Protein 4DJC (pdb70)

Sequence (164 aa):
NAMADQLTEEQIAEFKEAFSLFDKDGDGTITTTKKELGTVMRSLGQQNPTEAELQDMIINEVVDADGNGTIIDFPEFLLTMMMARKMKDTDSEEEEIREAFRVFDKKDGNGYISAAELRHVVMTNLGEEKLTDEEVDEMIREEADIDGDGQQVNYEEFVQQMMTTAKNAQKKYYNAMKKL

Solvent-accessible surface area: 9992 Å² total; per-residue (Å²): 109,83,39,14,84,155,20,50,87,82,66,51,64,59,22,120,61,30,12,57,124,55,9,130,103,63,90,34,42,1,42,40,170,22,11,1,51,20,31,135,87,120,63,99,130,32,79,123,68,92,16,85,82,73,3,95,138,31,13,98,91,60,99,36,33,10,44,37,80,13,5,16,59,44,38,11,53,113,54,57,88,80,90,60,96,70,65,27,102,90,3,16,185,65,0,4,125,103,60,88,28,80,0,35,36,77,20,0,60,76,8,0,78,105,36,42,31,190,30,79,97,94,53,3,50,64,1,7,142,106,3,22,114,90,61,70,48,49,0,41,69,105,8,0,40,108,30,21,72,96,142,120,3,54,131,46,0,108,65,0,9,108,105,92

Structure (mmCIF, N/CA/C/O backbone):
data_4DJC
#
_entry.id   4DJC
#
_cell.length_a   28.380
_cell.length_b   72.720
_cell.length_c   97.010
_cell.angle_alpha   90.00
_cell.angle_beta   90.00
_cell.angle_gamma   90.00
#
_symmetry.space_group_name_H-M   'P 21 21 21'
#
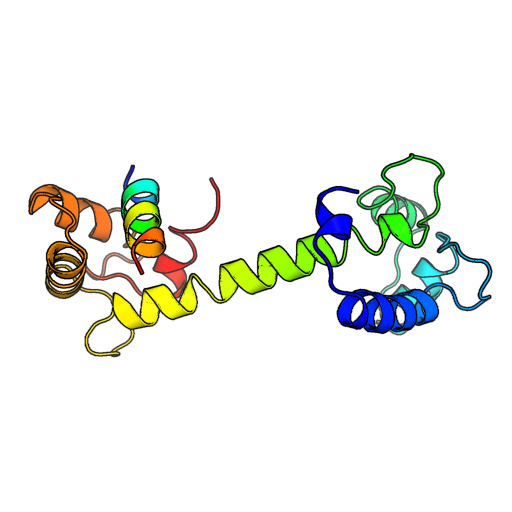loop_
_entity.id
_entity.type
_entity.pdbx_description
1 polymer Calmodulin
2 polymer 'Sodium channel protein type 5 subunit alpha'
3 non-polymer 'CALCIUM ION'
4 non-polymer 'ISOPROPYL ALCOHOL'
5 water water
#
loop_
_atom_site.group_PDB
_atom_site.id
_atom_site.type_symbol
_atom_site.label_atom_id
_atom_site.label_alt_id
_atom_site.label_comp_id
_atom_site.label_asym_id
_atom_site.label_entity_id
_atom_site.label_seq_id
_atom_site.pdbx_PDB_ins_code
_atom_site.Cartn_x
_atom_site.Cartn_y
_atom_site.Cartn_z
_atom_site.occupancy
_atom_site.B_iso_or_equiv
_atom_s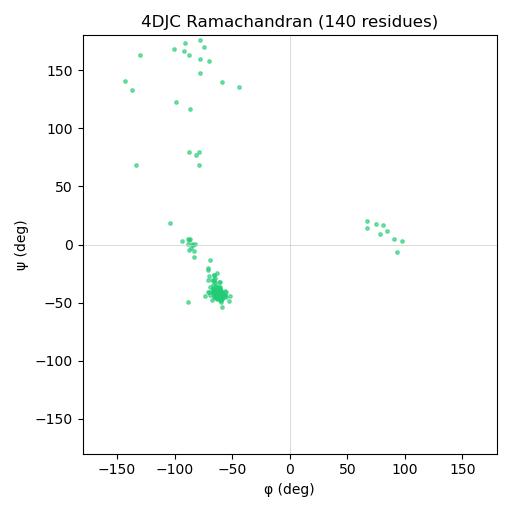ite.auth_seq_id
_atom_site.auth_comp_id
_atom_site.auth_asym_id
_atom_site.auth_atom_id
_atom_site.pdbx_PDB_model_num
ATOM 1 N N . ASN A 1 2 ? 5.115 -2.068 -0.901 1.00 45.08 -1 ASN A N 1
ATOM 2 C CA . ASN A 1 2 ? 5.960 -0.844 -0.860 1.00 43.89 -1 ASN A CA 1
ATOM 3 C C . ASN A 1 2 ? 5.219 0.378 -0.268 1.00 41.93 -1 ASN A C 1
ATOM 4 O O . ASN A 1 2 ? 5.826 1.433 -0.136 1.00 41.76 -1 ASN A O 1
ATOM 6 N N . ALA A 1 3 ? 3.939 0.219 0.108 1.00 39.05 0 ALA A N 1
ATOM 7 C CA . ALA A 1 3 ? 3.167 1.323 0.706 1.00 37.36 0 ALA A CA 1
ATOM 8 C C . ALA A 1 3 ? 3.829 1.882 1.974 1.00 36.70 0 ALA A C 1
ATOM 9 O O . ALA A 1 3 ? 3.940 3.104 2.150 1.00 36.42 0 ALA A O 1
ATOM 11 N N . MET A 1 4 ? 4.293 0.996 2.853 1.00 35.58 1 MET A N 1
ATOM 12 C CA . MET A 1 4 ? 5.070 1.397 4.051 1.00 35.64 1 MET A CA 1
ATOM 13 C C . MET A 1 4 ? 6.358 2.176 3.678 1.00 34.84 1 MET A C 1
ATOM 14 O O . MET A 1 4 ? 6.595 3.307 4.146 1.00 34.96 1 MET A O 1
ATOM 16 N N . ALA A 1 5 ? 7.179 1.577 2.815 1.00 34.19 2 ALA A N 1
ATOM 17 C CA . ALA A 1 5 ? 8.433 2.202 2.393 1.00 33.74 2 ALA A CA 1
ATOM 18 C C . ALA A 1 5 ? 8.189 3.494 1.600 1.00 34.22 2 ALA A C 1
ATOM 19 O O . ALA A 1 5 ? 9.022 4.410 1.611 1.00 34.43 2 ALA A O 1
ATOM 21 N N . ASP A 1 6 ? 7.053 3.578 0.910 1.00 34.61 3 ASP A N 1
ATOM 22 C CA . ASP A 1 6 ? 6.726 4.787 0.139 1.00 35.58 3 ASP A CA 1
ATOM 23 C C . ASP A 1 6 ? 6.416 5.971 1.070 1.00 36.21 3 ASP A C 1
ATOM 24 O O . ASP A 1 6 ? 6.383 7.112 0.600 1.00 37.53 3 ASP A O 1
ATOM 26 N N . GLN A 1 7 ? 6.219 5.715 2.369 1.00 36.22 4 GLN A N 1
ATOM 27 C CA . GLN A 1 7 ? 6.022 6.806 3.361 1.00 37.01 4 GLN A CA 1
ATOM 28 C C . GLN A 1 7 ? 7.333 7.448 3.887 1.00 35.89 4 GLN A C 1
ATOM 29 O O . GLN A 1 7 ? 7.305 8.518 4.500 1.00 36.17 4 GLN A O 1
ATOM 35 N N . LEU A 1 8 ? 8.480 6.844 3.590 1.00 34.30 5 LEU A N 1
ATOM 36 C CA . LEU A 1 8 ? 9.772 7.340 4.084 1.00 33.32 5 LEU A CA 1
ATOM 37 C C . LEU A 1 8 ? 10.280 8.549 3.294 1.00 33.80 5 LEU A C 1
ATOM 38 O O . LEU A 1 8 ? 10.049 8.636 2.082 1.00 34.55 5 LEU A O 1
ATOM 43 N N . THR A 1 9 ? 11.002 9.449 3.983 1.00 33.51 6 THR A N 1
ATOM 44 C CA . THR A 1 9 ? 11.651 10.612 3.346 1.00 33.30 6 THR A CA 1
ATOM 45 C C . THR A 1 9 ? 12.934 10.212 2.619 1.00 33.56 6 THR A C 1
ATOM 46 O O . THR A 1 9 ? 13.514 9.152 2.926 1.00 33.07 6 THR A O 1
ATOM 48 N N . GLU A 1 10 ? 13.403 11.026 1.670 1.00 34.32 7 GLU A N 1
ATOM 49 C CA . GLU A 1 10 ? 14.715 10.765 1.037 1.00 34.69 7 GLU A CA 1
ATOM 50 C C . GLU A 1 10 ? 15.828 10.663 2.102 1.00 34.83 7 GLU A C 1
ATOM 51 O O . GLU A 1 10 ? 16.702 9.777 2.022 1.00 34.00 7 GLU A O 1
ATOM 53 N N . GLU A 1 11 ? 15.787 11.531 3.121 1.00 34.43 8 GLU A N 1
ATOM 54 C CA . GLU A 1 11 ? 16.771 11.468 4.228 1.00 34.57 8 GLU A CA 1
ATOM 55 C C . GLU A 1 11 ? 16.754 10.134 5.010 1.00 33.47 8 GLU A C 1
ATOM 56 O O . GLU A 1 11 ? 17.797 9.635 5.399 1.00 31.39 8 GLU A O 1
ATOM 58 N N . GLN A 1 12 ? 15.564 9.595 5.259 1.00 32.62 9 GLN A N 1
ATOM 59 C CA . GLN A 1 12 ? 15.418 8.364 6.009 1.00 31.18 9 GLN A CA 1
ATOM 60 C C . GLN A 1 12 ? 15.936 7.248 5.126 1.00 29.35 9 GLN A C 1
ATOM 61 O O . GLN A 1 12 ? 16.621 6.350 5.629 1.00 28.22 9 GLN A O 1
ATOM 67 N N . ILE A 1 13 ? 15.609 7.310 3.838 1.00 27.95 10 ILE A N 1
ATOM 68 C CA . ILE A 1 13 ? 16.073 6.287 2.882 1.00 26.04 10 ILE A CA 1
ATOM 69 C C . ILE A 1 13 ? 17.623 6.231 2.856 1.00 25.60 10 ILE A C 1
ATOM 70 O O . ILE A 1 13 ? 18.237 5.144 2.854 1.00 25.03 10 ILE A O 1
ATOM 75 N N . ALA A 1 14 ? 18.261 7.408 2.850 1.00 25.91 11 ALA A N 1
ATOM 76 C CA . ALA A 1 14 ? 19.745 7.472 2.873 1.00 25.87 11 ALA A CA 1
ATOM 77 C C . ALA A 1 14 ? 20.339 6.860 4.177 1.00 26.65 11 ALA A C 1
ATOM 78 O O . ALA A 1 14 ? 21.310 6.077 4.113 1.00 27.13 11 ALA A O 1
ATOM 80 N N . GLU A 1 15 ? 19.719 7.130 5.336 1.00 26.04 12 GLU A N 1
ATOM 81 C CA . GLU A 1 15 ? 20.161 6.550 6.616 1.00 26.58 12 GLU A CA 1
ATOM 82 C C . GLU A 1 15 ? 20.062 5.025 6.493 1.00 25.78 12 GLU A C 1
ATOM 83 O O . GLU A 1 15 ? 20.961 4.281 6.915 1.00 27.12 12 GLU A O 1
ATOM 85 N N . PHE A 1 16 ? 18.916 4.592 5.983 1.00 23.68 13 PHE A N 1
ATOM 86 C CA . PHE A 1 16 ? 18.662 3.151 5.882 1.00 22.77 13 PHE A CA 1
ATOM 87 C C . PHE A 1 16 ? 19.587 2.459 4.873 1.00 22.25 13 PHE A C 1
ATOM 88 O O . PHE A 1 16 ? 19.968 1.323 5.102 1.00 20.94 13 PHE A O 1
ATOM 96 N N . LYS A 1 17 ? 20.002 3.150 3.832 1.00 21.93 14 LYS A N 1
ATOM 97 C CA . LYS A 1 17 ? 20.981 2.628 2.887 1.00 22.75 14 LYS A CA 1
ATOM 98 C C . LYS A 1 17 ? 22.311 2.352 3.591 1.00 21.89 14 LYS A C 1
ATOM 99 O O . LYS A 1 17 ? 22.962 1.309 3.338 1.00 23.38 14 LYS A O 1
ATOM 105 N N . GLU A 1 18 ? 22.686 3.245 4.520 1.00 22.65 15 GLU A N 1
ATOM 106 C CA . GLU A 1 18 ? 23.892 3.004 5.320 1.00 22.57 15 GLU A CA 1
ATOM 107 C C . GLU A 1 18 ? 23.712 1.776 6.204 1.00 22.57 15 GLU A C 1
ATOM 108 O O . GLU A 1 18 ? 24.629 0.969 6.327 1.00 24.00 15 GLU A O 1
ATOM 110 N N . ALA A 1 19 ? 22.551 1.643 6.836 1.00 21.81 16 ALA A N 1
ATOM 111 C CA . ALA A 1 19 ? 22.276 0.483 7.700 1.00 21.69 16 ALA A CA 1
ATOM 112 C C . ALA A 1 19 ? 22.331 -0.813 6.867 1.00 20.54 16 ALA A C 1
ATOM 113 O O . ALA A 1 19 ? 22.885 -1.813 7.321 1.00 20.80 16 ALA A O 1
ATOM 115 N N . PHE A 1 20 ? 21.774 -0.765 5.672 1.00 18.29 17 PHE A N 1
ATOM 116 C CA . PHE A 1 20 ? 21.748 -1.931 4.784 1.00 16.81 17 PHE A CA 1
ATOM 117 C C . PHE A 1 20 ? 23.147 -2.385 4.460 1.00 18.58 17 PHE A C 1
ATOM 118 O O . PHE A 1 20 ? 23.461 -3.595 4.474 1.00 18.36 17 PHE A O 1
ATOM 126 N N . SER A 1 21 ? 24.035 -1.430 4.247 1.00 18.83 18 SER A N 1
ATOM 127 C CA . SER A 1 21 ? 25.435 -1.706 3.919 1.00 21.46 18 SER A CA 1
ATOM 128 C C . SER A 1 21 ? 26.204 -2.430 5.005 1.00 21.80 18 SER A C 1
ATOM 129 O O . SER A 1 21 ? 27.152 -3.162 4.709 1.00 22.64 18 SER A O 1
ATOM 132 N N . LEU A 1 22 ? 25.773 -2.301 6.250 1.00 21.41 19 LEU A N 1
ATOM 133 C CA . LEU A 1 22 ? 26.416 -3.026 7.321 1.00 23.95 19 LEU A CA 1
ATOM 134 C C . LEU A 1 22 ? 26.139 -4.535 7.249 1.00 22.52 19 LEU A C 1
ATOM 135 O O . LEU A 1 22 ? 26.928 -5.370 7.731 1.00 24.00 19 LEU A O 1
ATOM 140 N N . PHE A 1 23 ? 25.008 -4.882 6.652 1.00 19.38 20 PHE A N 1
ATOM 141 C CA . PHE A 1 23 ? 24.669 -6.283 6.412 1.00 19.15 20 PHE A CA 1
ATOM 142 C C . PHE A 1 23 ? 25.218 -6.762 5.081 1.00 18.21 20 PHE A C 1
ATOM 143 O O . PHE A 1 23 ? 25.834 -7.826 4.993 1.00 19.96 20 PHE A O 1
ATOM 151 N N . ASP A 1 24 ? 24.971 -5.984 4.030 1.00 16.62 21 ASP A N 1
ATOM 152 C CA . ASP A 1 24 ? 25.414 -6.261 2.677 1.00 17.64 21 ASP A CA 1
ATOM 153 C C . ASP A 1 24 ? 26.866 -5.902 2.484 1.00 17.43 21 ASP A C 1
ATOM 154 O O . ASP A 1 24 ? 27.160 -4.909 1.800 1.00 19.35 21 ASP A O 1
ATOM 159 N N . 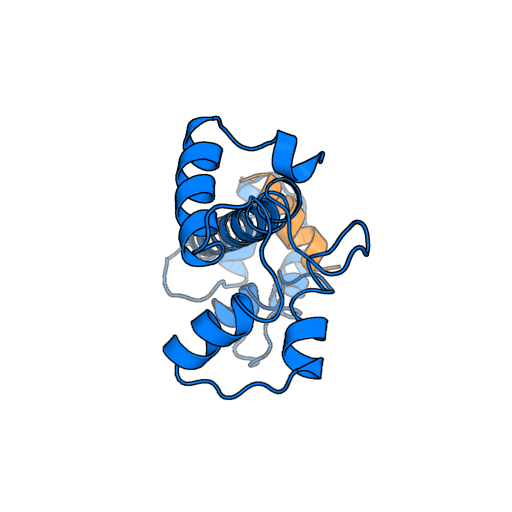LYS A 1 25 ? 27.771 -6.641 3.126 1.00 21.31 22 LYS A N 1
ATOM 160 C CA . LYS A 1 25 ? 29.152 -6.221 3.141 1.00 22.94 22 LYS A CA 1
ATOM 161 C C . LYS A 1 25 ? 29.847 -6.356 1.801 1.00 23.36 22 LYS A C 1
ATOM 162 O O . LYS A 1 25 ? 30.815 -5.612 1.575 1.00 26.35 22 LYS A O 1
ATOM 168 N N . ASP A 1 26 ? 29.355 -7.212 0.888 1.00 22.58 23 ASP A N 1
ATOM 169 C CA . ASP A 1 26 ? 29.938 -7.263 -0.448 1.00 21.75 23 ASP A CA 1
ATOM 170 C C . ASP A 1 26 ? 29.348 -6.238 -1.418 1.00 21.45 23 ASP A C 1
ATOM 171 O O . ASP A 1 26 ? 29.770 -6.159 -2.560 1.00 22.39 23 ASP A O 1
ATOM 176 N N . GLY A 1 27 ? 28.356 -5.483 -0.964 1.00 19.55 24 GLY A N 1
ATOM 177 C CA . GLY A 1 27 ? 27.789 -4.383 -1.762 1.00 19.80 24 GLY A CA 1
ATOM 178 C C . GLY A 1 27 ? 27.032 -4.788 -3.010 1.00 20.45 24 GLY A C 1
ATOM 179 O O . GLY A 1 27 ? 26.887 -3.959 -3.937 1.00 23.38 24 GLY A O 1
ATOM 180 N N . ASP A 1 28 ? 26.586 -6.060 -3.054 1.00 17.78 25 ASP A N 1
ATOM 181 C CA . ASP A 1 28 ? 25.914 -6.576 -4.232 1.00 17.87 25 ASP A CA 1
ATOM 182 C C . ASP A 1 28 ? 24.413 -6.351 -4.262 1.00 17.05 25 ASP A C 1
ATOM 183 O O . ASP A 1 28 ? 23.754 -6.837 -5.163 1.00 17.35 25 ASP A O 1
ATOM 188 N N . GLY A 1 29 ? 23.880 -5.648 -3.275 1.00 15.47 26 GLY A N 1
ATOM 189 C CA . GLY A 1 29 ? 22.483 -5.328 -3.266 1.00 15.28 26 GLY A CA 1
ATOM 190 C C . GLY A 1 29 ? 21.537 -6.270 -2.587 1.00 16.21 26 GLY A C 1
ATOM 191 O O . GLY A 1 29 ? 20.331 -6.035 -2.596 1.00 16.12 26 GLY A O 1
ATOM 192 N N . THR A 1 30 ? 22.074 -7.308 -1.948 1.00 15.95 27 THR A N 1
ATOM 193 C CA . THR A 1 30 ? 21.258 -8.334 -1.331 1.00 17.20 27 THR A CA 1
ATOM 194 C C . THR A 1 30 ? 21.927 -8.773 -0.032 1.00 15.05 27 THR A C 1
ATOM 195 O O . THR A 1 30 ? 23.152 -8.829 0.039 1.00 17.95 27 THR A O 1
ATOM 199 N N . ILE A 1 31 ? 21.130 -9.013 0.990 1.00 13.91 28 ILE A N 1
ATOM 200 C CA . ILE A 1 31 ? 21.587 -9.624 2.207 1.00 13.62 28 ILE A CA 1
ATOM 201 C C . ILE A 1 31 ? 21.252 -11.111 2.174 1.00 12.51 28 ILE A C 1
ATOM 202 O O . ILE A 1 31 ? 20.110 -11.469 2.061 1.00 12.62 28 ILE A O 1
ATOM 207 N N . THR A 1 32 ? 22.288 -11.923 2.306 1.00 13.64 29 THR A N 1
ATOM 208 C CA . THR A 1 32 ? 22.131 -13.354 2.320 1.00 12.47 29 THR A CA 1
ATOM 209 C C . THR A 1 32 ? 22.163 -13.905 3.707 1.00 12.49 29 THR A C 1
ATOM 210 O O . THR A 1 32 ? 22.553 -13.211 4.642 1.00 13.51 29 THR A O 1
ATOM 214 N N . THR A 1 33 ? 21.792 -15.180 3.848 1.00 13.47 30 THR A N 1
ATOM 215 C CA A THR A 1 33 ? 21.904 -15.813 5.108 0.50 13.05 30 THR A CA 1
ATOM 216 C CA B THR A 1 33 ? 21.898 -15.863 5.116 0.50 14.94 30 THR A CA 1
ATOM 217 C C . THR A 1 33 ? 23.342 -15.808 5.609 1.00 14.20 30 THR A C 1
ATOM 218 O O . THR A 1 33 ? 23.586 -15.638 6.812 1.00 15.15 30 THR A O 1
ATOM 225 N N . LYS A 1 34 ? 24.298 -15.986 4.715 1.00 13.12 31 LYS A N 1
ATOM 226 C CA A LYS A 1 34 ? 25.703 -15.968 5.106 0.50 14.13 31 LYS A CA 1
ATOM 227 C CA B LYS A 1 34 ? 25.693 -15.966 5.107 0.50 13.78 31 LYS A CA 1
ATOM 228 C C . LYS A 1 34 ? 26.055 -14.614 5.720 1.00 13.50 31 LYS A C 1
ATOM 229 O O . LYS A 1 34 ? 26.732 -14.527 6.779 1.00 15.60 31 LYS A O 1
ATOM 240 N N . GLU A 1 35 ? 25.659 -13.538 5.038 1.00 12.98 32 GLU A N 1
ATOM 241 C CA . GLU A 1 35 ? 25.922 -12.214 5.575 1.00 13.87 32 GLU A CA 1
ATOM 242 C C . GLU A 1 35 ? 25.259 -11.969 6.906 1.00 14.06 32 GLU A C 1
ATOM 243 O O . GLU A 1 35 ? 25.854 -11.345 7.824 1.00 15.06 32 GLU A O 1
ATOM 249 N N . LEU A 1 36 ? 24.019 -12.392 7.030 1.00 13.48 33 LEU A N 1
ATOM 250 C CA . LEU A 1 36 ? 23.337 -12.218 8.294 1.00 14.33 33 LEU A CA 1
ATOM 251 C C . LEU A 1 36 ? 24.026 -12.965 9.415 1.00 14.65 33 LEU A C 1
ATOM 252 O O . LEU A 1 36 ? 24.105 -12.491 10.529 1.00 16.00 33 LEU A O 1
ATOM 257 N N . GLY A 1 37 ? 24.492 -14.182 9.124 1.00 14.39 34 GLY A N 1
ATOM 258 C CA . GLY A 1 37 ? 25.196 -14.979 10.118 1.00 14.23 34 GLY A CA 1
ATOM 259 C C . GLY A 1 37 ? 26.455 -14.254 10.628 1.00 14.72 34 GLY A C 1
ATOM 260 O O . GLY A 1 37 ? 26.738 -14.266 11.805 1.00 15.86 34 GLY A O 1
ATOM 261 N N . THR A 1 38 ? 27.174 -13.639 9.706 1.00 16.33 35 THR A N 1
ATOM 262 C CA . THR A 1 38 ? 28.400 -12.904 10.067 1.00 17.42 35 THR A CA 1
ATOM 263 C C . THR A 1 38 ? 28.019 -11.789 11.067 1.00 17.61 35 THR A C 1
ATOM 264 O O . THR A 1 38 ? 28.699 -11.573 12.086 1.00 19.43 35 THR A O 1
ATOM 268 N N . VAL A 1 39 ? 26.966 -11.028 10.765 1.00 16.70 36 VAL A N 1
ATOM 269 C CA . VAL A 1 39 ? 26.505 -9.990 11.677 1.00 17.78 36 VAL A CA 1
ATOM 270 C C . VAL A 1 39 ? 26.086 -10.593 13.009 1.00 17.38 36 VAL A C 1
ATOM 271 O O . VAL A 1 39 ? 26.446 -10.069 14.072 1.00 18.92 36 VAL A O 1
ATOM 275 N N . MET A 1 40 ? 25.286 -11.671 12.995 1.00 17.60 37 MET A N 1
ATOM 276 C CA . MET A 1 40 ? 24.797 -12.214 14.254 1.00 18.43 37 MET A CA 1
ATOM 277 C C . MET A 1 40 ? 25.943 -12.726 15.132 1.00 19.40 37 MET A C 1
ATOM 278 O O . MET A 1 40 ? 25.905 -12.524 16.351 1.00 19.86 37 MET A O 1
ATOM 283 N N . ARG A 1 41 ? 26.976 -13.322 14.525 1.00 18.85 38 ARG A N 1
ATOM 284 C CA . ARG A 1 41 ? 28.126 -13.743 15.299 1.00 20.16 38 ARG A CA 1
ATOM 285 C C . ARG A 1 41 ? 28.897 -12.571 15.899 1.00 22.09 38 ARG A C 1
ATOM 286 O O . ARG A 1 41 ? 29.423 -12.688 16.996 1.00 23.97 38 ARG A O 1
ATOM 294 N N . SER A 1 42 ? 28.867 -11.446 15.206 1.00 21.83 39 SER A N 1
ATOM 295 C CA . SER A 1 42 ? 29.518 -10.231 15.776 1.00 24.34 39 SER A CA 1
ATOM 296 C C . SER A 1 42 ? 28.717 -9.692 16.948 1.00 25.85 39 SER A C 1
ATOM 297 O O . SER A 1 42 ? 29.269 -8.889 17.744 1.00 27.39 39 SER A O 1
ATOM 300 N N . LEU A 1 43 ? 27.448 -10.039 17.061 1.00 26.08 40 LEU A N 1
ATOM 301 C CA . LEU A 1 43 ? 26.601 -9.682 18.200 1.00 27.40 40 LEU A CA 1
ATOM 302 C C . LEU A 1 43 ? 26.691 -10.686 19.360 1.00 28.31 40 LEU A C 1
ATOM 303 O O . LEU A 1 43 ? 25.936 -10.571 20.350 1.00 30.55 40 LEU A O 1
ATOM 308 N N . GLY A 1 44 ? 27.589 -11.681 19.221 1.00 27.61 41 GLY A N 1
ATOM 309 C CA . GLY A 1 44 ? 27.811 -12.732 20.229 1.00 27.27 41 GLY A CA 1
ATOM 310 C C . GLY A 1 44 ? 26.814 -13.874 20.198 1.00 26.85 41 GLY A C 1
ATOM 311 O O . GLY A 1 44 ? 26.696 -14.641 21.163 1.00 27.88 41 GLY A O 1
ATOM 312 N N . GLN A 1 45 ? 26.083 -13.992 19.094 1.00 23.98 42 GLN A N 1
ATOM 313 C CA A GLN A 1 45 ? 25.091 -15.045 18.920 0.50 23.29 42 GLN A CA 1
ATOM 314 C CA B GLN A 1 45 ? 25.121 -15.071 18.972 0.50 23.29 42 GLN A CA 1
ATOM 315 C C . GLN A 1 45 ? 25.712 -16.179 18.117 1.00 21.78 42 GLN A C 1
ATOM 316 O O . GLN A 1 45 ? 26.706 -15.964 17.403 1.00 20.32 42 GLN A O 1
ATOM 327 N N . ASN A 1 46 ? 25.103 -17.361 18.200 1.00 20.07 43 ASN A N 1
ATOM 328 C CA . ASN A 1 46 ? 25.541 -18.527 17.439 1.00 17.18 43 ASN A CA 1
ATOM 329 C C . ASN A 1 46 ? 24.320 -19.180 16.821 1.00 16.25 43 ASN A C 1
ATOM 330 O O . ASN A 1 46 ? 23.984 -20.349 17.145 1.00 17.46 43 ASN A O 1
ATOM 335 N N . PRO A 1 47 ? 23.711 -18.486 15.856 1.00 15.16 44 PRO A N 1
ATOM 336 C CA . PRO A 1 47 ? 22.534 -19.068 15.236 1.00 15.80 44 PRO A CA 1
ATOM 337 C C . PRO A 1 47 ? 22.869 -20.263 14.360 1.00 14.76 44 PRO A C 1
ATOM 338 O O . PRO A 1 47 ? 24.000 -20.424 13.863 1.00 17.62 44 PRO A O 1
ATOM 342 N N . THR A 1 48 ? 21.867 -21.077 14.147 1.00 13.66 45 THR A N 1
ATOM 343 C CA . THR A 1 48 ? 21.942 -22.111 13.116 1.00 12.97 45 THR A CA 1
ATOM 344 C C . THR A 1 48 ? 21.493 -21.579 11.759 1.00 13.19 45 THR A C 1
ATOM 345 O O . THR A 1 48 ? 20.865 -20.486 11.658 1.00 13.44 45 THR A O 1
ATOM 349 N N . GLU A 1 49 ? 21.837 -22.289 10.706 1.00 13.62 46 GLU A N 1
ATOM 350 C CA . GLU A 1 49 ? 21.385 -21.948 9.370 1.00 13.56 46 GLU A CA 1
ATOM 351 C C . GLU A 1 49 ? 19.866 -21.759 9.288 1.00 13.10 46 GLU A C 1
ATOM 352 O O . GLU A 1 49 ? 19.389 -20.790 8.671 1.00 13.37 46 GLU A O 1
ATOM 358 N N . ALA A 1 50 ? 19.135 -22.663 9.906 1.00 13.03 47 ALA A N 1
ATOM 359 C CA . ALA A 1 50 ? 17.667 -22.578 9.780 1.00 12.76 47 ALA A CA 1
ATOM 360 C C . ALA A 1 50 ? 17.145 -21.398 10.565 1.00 13.34 47 ALA A C 1
ATOM 361 O O . ALA A 1 50 ? 16.123 -20.808 10.178 1.00 13.36 47 ALA A O 1
ATOM 363 N N . GLU A 1 51 ? 17.814 -21.035 11.644 1.00 13.12 48 GLU A N 1
ATOM 364 C CA . GLU A 1 51 ? 17.463 -19.804 12.368 1.00 13.45 48 GLU A CA 1
ATOM 365 C C . GLU A 1 51 ? 17.684 -18.548 11.513 1.00 13.28 48 GLU A C 1
ATOM 366 O O . GLU A 1 51 ? 16.896 -17.610 11.553 1.00 15.29 48 GLU A O 1
ATOM 372 N N . LEU A 1 52 ? 18.812 -18.528 10.798 1.00 12.30 49 LEU A N 1
ATOM 373 C CA . LEU A 1 52 ? 19.055 -17.420 9.916 1.00 12.56 49 LEU A CA 1
ATOM 374 C C . LEU A 1 52 ? 18.022 -17.351 8.829 1.00 14.43 49 LEU A C 1
ATOM 375 O O . LEU A 1 52 ? 17.602 -16.248 8.444 1.00 14.67 49 LEU A O 1
ATOM 380 N N . GLN A 1 53 ? 17.719 -18.490 8.211 1.00 13.37 50 GLN A N 1
ATOM 381 C CA . GLN A 1 53 ? 16.684 -18.542 7.199 1.00 13.36 50 GLN A CA 1
ATOM 382 C C . GLN A 1 53 ? 15.361 -18.018 7.742 1.00 13.84 50 GLN A C 1
ATOM 383 O O . GLN A 1 53 ? 14.639 -17.343 7.032 1.00 15.25 50 GLN A O 1
ATOM 389 N N . ASP A 1 54 ? 15.013 -18.409 8.958 1.00 14.16 51 ASP A N 1
ATOM 390 C CA . ASP A 1 54 ? 13.799 -17.904 9.587 1.00 15.05 51 ASP A CA 1
ATOM 391 C C . ASP A 1 54 ? 13.778 -16.371 9.724 1.00 14.68 51 ASP A C 1
ATOM 392 O O . ASP A 1 54 ? 12.770 -15.752 9.414 1.00 16.43 51 ASP A O 1
ATOM 397 N N . MET A 1 55 ? 14.885 -15.813 10.192 1.00 14.55 52 MET A N 1
ATOM 398 C CA . MET A 1 55 ? 15.005 -14.363 10.318 1.00 14.20 52 MET A CA 1
ATOM 399 C C . MET A 1 55 ? 14.855 -13.707 8.947 1.00 14.62 52 MET A C 1
ATOM 400 O O . MET A 1 55 ? 14.185 -12.710 8.805 1.00 16.56 52 MET A O 1
ATOM 405 N N . ILE A 1 56 ? 15.482 -14.250 7.914 1.00 13.46 53 ILE A N 1
ATOM 406 C CA A ILE A 1 56 ? 15.347 -13.734 6.543 0.50 14.53 53 ILE A CA 1
ATOM 407 C CA B ILE A 1 56 ? 15.280 -13.672 6.591 0.50 14.57 53 ILE A CA 1
ATOM 408 C C . ILE A 1 56 ? 13.862 -13.820 6.124 1.00 14.66 53 ILE A C 1
ATOM 409 O O . ILE A 1 56 ? 13.284 -12.872 5.573 1.00 15.34 53 ILE A O 1
ATOM 418 N N . ASN A 1 57 ? 13.250 -14.961 6.423 1.00 15.72 54 ASN A N 1
ATOM 419 C CA . ASN A 1 57 ? 11.912 -15.237 5.960 1.00 16.84 54 ASN A CA 1
ATOM 420 C C . ASN A 1 57 ? 10.925 -14.207 6.477 1.00 17.56 54 ASN A C 1
ATOM 421 O O . ASN A 1 57 ? 9.968 -13.885 5.753 1.00 18.78 54 ASN A O 1
ATOM 426 N N . GLU A 1 58 ? 11.156 -13.679 7.666 1.00 18.98 55 GLU A N 1
ATOM 427 C CA . GLU A 1 58 ? 10.227 -12.722 8.283 1.00 21.52 55 GLU A CA 1
ATOM 428 C C . GLU A 1 58 ? 10.145 -11.416 7.501 1.00 21.02 55 GLU A C 1
ATOM 429 O O . GLU A 1 58 ? 9.121 -10.716 7.597 1.00 25.02 55 GLU A O 1
ATOM 435 N N . VAL A 1 59 ? 11.210 -11.075 6.777 1.00 18.09 56 VAL A N 1
ATOM 436 C CA A VAL A 1 59 ? 11.425 -9.823 6.011 0.50 18.00 56 VAL A CA 1
ATOM 437 C CA B VAL A 1 59 ? 11.145 -9.860 5.980 0.50 17.85 56 VAL A CA 1
ATOM 438 C C . VAL A 1 59 ? 11.298 -10.077 4.484 1.00 16.40 56 VAL A C 1
ATOM 439 O O . VAL A 1 59 ? 11.243 -9.120 3.686 1.00 16.55 56 VAL A O 1
ATOM 446 N N . ASP A 1 60 ? 11.359 -11.354 4.062 1.00 16.94 57 ASP A N 1
ATOM 447 C CA . ASP A 1 60 ? 11.559 -11.731 2.646 1.00 16.16 57 ASP A CA 1
ATOM 448 C C . ASP A 1 60 ? 10.213 -11.804 1.942 1.00 14.79 57 ASP A C 1
ATOM 449 O O . ASP A 1 60 ? 9.665 -12.912 1.631 1.00 17.38 57 ASP A O 1
ATOM 454 N N . ALA A 1 61 ? 9.747 -10.577 1.593 1.00 14.40 58 ALA A N 1
ATOM 455 C CA . ALA A 1 61 ? 8.380 -10.459 1.027 1.00 15.21 58 ALA A CA 1
ATOM 456 C C . ALA A 1 61 ? 8.199 -11.213 -0.288 1.00 15.16 58 ALA A C 1
ATOM 457 O O . ALA A 1 61 ? 7.082 -11.670 -0.536 1.00 19.53 58 ALA A O 1
ATOM 459 N N . ASP A 1 62 ? 9.236 -11.316 -1.121 1.00 13.73 59 ASP A N 1
ATOM 460 C CA . ASP A 1 62 ? 9.139 -12.065 -2.364 1.00 13.23 59 ASP A CA 1
ATOM 461 C C . ASP A 1 62 ? 9.568 -13.503 -2.319 1.00 13.43 59 ASP A C 1
ATOM 462 O O . ASP A 1 62 ? 9.458 -14.176 -3.321 1.00 15.52 59 ASP A O 1
ATOM 467 N N . GLY A 1 63 ? 9.943 -14.004 -1.162 1.00 13.65 60 GLY A N 1
ATOM 468 C CA . GLY A 1 63 ? 10.287 -15.376 -1.029 1.00 14.21 60 GLY A CA 1
ATOM 469 C C . GLY A 1 63 ? 11.517 -15.867 -1.731 1.00 14.47 60 GLY A C 1
ATOM 470 O O . GLY A 1 63 ? 11.652 -17.080 -1.954 1.00 16.30 60 GLY A O 1
ATOM 471 N N . ASN A 1 64 ? 12.379 -14.956 -2.203 1.00 13.19 61 ASN A N 1
ATOM 472 C CA . ASN A 1 64 ? 13.560 -15.413 -2.924 1.00 12.92 61 ASN A CA 1
ATOM 473 C C . ASN A 1 64 ? 14.751 -15.779 -2.094 1.00 14.05 61 ASN A C 1
ATOM 474 O O . ASN A 1 64 ? 15.785 -16.186 -2.650 1.00 17.15 61 ASN A O 1
ATOM 479 N N . GLY A 1 65 ? 14.638 -15.673 -0.779 1.00 14.38 62 GLY A N 1
ATOM 480 C CA . GLY A 1 65 ? 15.658 -16.173 0.108 1.00 14.20 62 GLY A CA 1
ATOM 481 C C . GLY A 1 65 ? 16.723 -15.167 0.524 1.00 14.25 62 GLY A C 1
ATOM 482 O O . GLY A 1 65 ? 17.623 -15.515 1.303 1.00 15.64 62 GLY A O 1
ATOM 483 N N . THR A 1 66 ? 16.693 -13.965 -0.064 1.00 14.01 63 THR A N 1
ATOM 484 C CA . THR A 1 66 ? 17.608 -12.882 0.322 1.00 13.42 63 THR A CA 1
ATOM 485 C C . THR A 1 66 ? 16.786 -11.635 0.559 1.00 11.98 63 THR A C 1
ATOM 486 O O . THR A 1 66 ? 15.642 -11.542 0.139 1.00 13.04 63 THR A O 1
ATOM 490 N N . ILE A 1 67 ? 17.392 -10.678 1.234 1.00 11.11 64 ILE A N 1
ATOM 491 C CA A ILE A 1 67 ? 16.762 -9.369 1.539 0.70 12.89 64 ILE A CA 1
ATOM 492 C CA B ILE A 1 67 ? 16.725 -9.394 1.478 0.30 11.90 64 ILE A CA 1
ATOM 493 C C . ILE A 1 67 ? 17.341 -8.307 0.615 1.00 12.37 64 ILE A C 1
ATOM 494 O O . ILE A 1 67 ? 18.532 -8.052 0.655 1.00 13.39 64 ILE A O 1
ATOM 503 N N . ASP A 1 68 ? 16.502 -7.722 -0.235 1.00 11.51 65 ASP A N 1
ATOM 504 C CA . ASP A 1 68 ? 16.907 -6.584 -1.063 1.00 12.09 65 ASP A CA 1
ATOM 505 C C . ASP A 1 68 ? 16.611 -5.286 -0.330 1.00 12.68 65 ASP A C 1
ATOM 506 O O . ASP A 1 68 ? 16.042 -5.264 0.740 1.00 12.85 65 ASP A O 1
ATOM 511 N N . PHE A 1 69 ? 17.073 -4.198 -0.933 1.00 12.99 66 PHE A N 1
ATOM 512 C CA . PHE A 1 69 ? 16.886 -2.915 -0.279 1.00 12.58 66 PHE A CA 1
ATOM 513 C C . PHE A 1 69 ? 15.408 -2.550 -0.083 1.00 13.81 66 PHE A C 1
ATOM 514 O O . PHE A 1 69 ? 15.053 -2.095 1.011 1.00 14.21 66 PHE A O 1
ATOM 522 N N . PRO A 1 70 ? 14.537 -2.762 -1.096 1.00 13.72 67 PRO A N 1
ATOM 523 C CA . PRO A 1 70 ? 13.125 -2.468 -0.830 1.00 14.69 67 PRO A CA 1
ATOM 524 C C . PRO A 1 70 ? 12.552 -3.226 0.365 1.00 14.85 67 PRO A C 1
ATOM 525 O O . PRO A 1 70 ? 11.816 -2.649 1.176 1.00 14.28 67 PRO A O 1
ATOM 529 N N . GLU A 1 71 ? 12.915 -4.496 0.511 1.00 13.95 68 GLU A N 1
ATOM 530 C CA . GLU A 1 71 ? 12.440 -5.290 1.647 1.00 13.06 68 GLU A CA 1
ATOM 531 C C . GLU A 1 71 ? 12.993 -4.766 2.976 1.00 12.97 68 GLU A C 1
ATOM 532 O O . GLU A 1 71 ? 12.286 -4.699 3.985 1.00 13.75 68 GLU A O 1
ATOM 538 N N . PHE A 1 72 ? 14.262 -4.378 2.955 1.00 12.93 69 PHE A N 1
ATOM 539 C CA . PHE A 1 72 ? 14.888 -3.731 4.111 1.00 14.30 69 PHE A CA 1
ATOM 540 C C . PHE A 1 72 ? 14.189 -2.448 4.507 1.00 14.54 69 PHE A C 1
ATOM 541 O O . PHE A 1 72 ? 13.949 -2.173 5.699 1.00 15.08 69 PHE A O 1
ATOM 549 N N . LEU A 1 73 ? 13.849 -1.649 3.509 1.00 14.61 70 LEU A N 1
ATOM 550 C CA A LEU A 1 73 ? 13.127 -0.409 3.810 0.70 14.88 70 LEU A CA 1
ATOM 551 C CA B LEU A 1 73 ? 13.124 -0.401 3.738 0.30 15.57 70 LEU A CA 1
ATOM 552 C C . LEU A 1 73 ? 11.763 -0.646 4.401 1.00 15.51 70 LEU A C 1
ATOM 553 O O . LEU A 1 73 ? 11.362 0.062 5.304 1.00 16.95 70 LEU A O 1
ATOM 562 N N . THR A 1 74 ? 11.050 -1.656 3.961 1.00 15.99 71 THR A N 1
ATOM 563 C CA . THR A 1 74 ? 9.753 -2.006 4.577 1.00 16.72 71 THR A CA 1
ATOM 564 C C . THR A 1 74 ? 9.903 -2.372 6.018 1.00 16.00 71 THR A C 1
ATOM 565 O O . THR A 1 74 ? 9.183 -1.864 6.880 1.00 17.80 71 THR A O 1
ATOM 569 N N . MET A 1 75 ? 10.940 -3.111 6.339 1.00 16.93 72 MET A N 1
ATOM 570 C CA A MET A 1 75 ? 11.233 -3.568 7.685 0.50 17.33 72 MET A CA 1
ATOM 571 C CA B MET A 1 75 ? 11.217 -3.569 7.675 0.50 18.01 72 MET A CA 1
ATOM 572 C C . MET A 1 75 ? 11.533 -2.346 8.547 1.00 17.05 72 MET A C 1
ATOM 573 O O . MET A 1 75 ? 11.012 -2.224 9.650 1.00 19.04 72 MET A O 1
ATOM 582 N N . MET A 1 76 ? 12.365 -1.426 8.024 1.00 16.68 73 MET A N 1
ATOM 583 C CA . MET A 1 76 ? 12.762 -0.253 8.799 1.00 17.62 73 MET A CA 1
ATOM 584 C C . MET A 1 76 ? 11.568 0.686 8.975 1.00 16.86 73 MET A C 1
ATOM 585 O O . MET A 1 76 ? 11.419 1.292 10.052 1.00 18.96 73 MET A O 1
ATOM 590 N N . ALA A 1 77 ? 10.712 0.804 7.969 1.00 16.69 74 ALA A N 1
ATOM 591 C CA . ALA A 1 77 ? 9.480 1.615 8.076 1.00 18.04 74 ALA A CA 1
ATOM 592 C C . ALA A 1 77 ? 8.548 1.058 9.158 1.00 18.89 74 ALA A C 1
ATOM 593 O O . ALA A 1 77 ? 7.968 1.860 9.925 1.00 19.69 74 ALA A O 1
ATOM 595 N N . ARG A 1 78 ? 8.471 -0.267 9.279 1.00 20.03 75 ARG A N 1
ATOM 596 C CA . ARG A 1 78 ? 7.664 -0.928 10.321 1.00 20.76 75 ARG A CA 1
ATOM 597 C C . ARG A 1 78 ? 8.241 -0.649 11.715 1.00 21.66 75 ARG A C 1
ATOM 598 O O . ARG A 1 78 ? 7.495 -0.345 12.680 1.00 22.36 75 ARG A O 1
ATOM 600 N N . LYS A 1 79 ? 9.562 -0.660 11.833 1.00 20.31 76 LYS A N 1
ATOM 601 C CA . LYS A 1 79 ? 10.211 -0.335 13.096 1.00 22.19 76 LYS A CA 1
ATOM 602 C C . LYS A 1 79 ? 9.988 1.136 13.476 1.00 21.34 76 LYS A C 1
ATOM 603 O O . LYS A 1 79 ? 9.824 1.476 14.654 1.00 22.49 76 LYS A O 1
ATOM 609 N N . MET A 1 80 ? 10.009 2.024 12.493 1.00 20.19 77 MET A N 1
ATOM 610 C CA . MET A 1 80 ? 9.770 3.456 12.747 1.00 21.48 77 MET A CA 1
ATOM 611 C C . MET A 1 80 ? 8.351 3.640 13.226 1.00 21.64 77 MET A C 1
ATOM 612 O O . MET A 1 80 ? 8.094 4.459 14.153 1.00 22.85 77 MET A O 1
ATOM 617 N N . LYS A 1 81 ? 7.407 2.919 12.634 1.00 22.37 78 LYS A N 1
ATOM 618 C CA . LYS A 1 81 ? 5.987 3.056 13.010 1.00 23.00 78 LYS A CA 1
ATOM 619 C C . LYS A 1 81 ? 5.815 2.574 14.454 1.00 23.49 78 LYS A C 1
ATOM 620 O O . LYS A 1 81 ? 5.092 3.219 15.242 1.00 23.53 78 LYS A O 1
ATOM 622 N N . ASP A 1 82 ? 6.504 1.509 14.846 1.00 23.42 79 ASP A N 1
ATOM 623 C CA . ASP A 1 82 ? 6.441 1.006 16.214 1.00 25.15 79 ASP A CA 1
ATOM 624 C C . ASP A 1 82 ? 7.055 2.025 17.176 1.00 24.39 79 ASP A C 1
ATOM 625 O O . ASP A 1 82 ? 6.519 2.275 18.256 1.00 24.64 79 ASP A O 1
ATOM 630 N N . THR A 1 83 ? 8.164 2.643 16.809 1.00 24.08 80 THR A N 1
ATOM 631 C CA . THR A 1 83 ? 8.782 3.662 17.646 1.00 25.06 80 THR A CA 1
ATOM 632 C C . THR A 1 83 ? 7.826 4.855 17.819 1.00 23.18 80 THR A C 1
ATOM 633 O O . THR A 1 83 ? 7.671 5.417 18.943 1.00 22.44 80 THR A O 1
ATOM 637 N N . ASP A 1 84 ? 7.171 5.253 16.737 1.00 22.68 81 ASP A N 1
ATOM 638 C CA . ASP A 1 84 ? 6.187 6.343 16.800 1.00 23.34 81 ASP A CA 1
ATOM 639 C C . ASP A 1 84 ? 5.000 6.021 17.698 1.00 22.35 81 ASP A C 1
ATOM 640 O O . ASP A 1 84 ? 4.549 6.861 18.482 1.00 22.23 81 ASP A O 1
ATOM 645 N N . SER A 1 85 ? 4.529 4.791 17.661 1.00 21.44 82 SER A N 1
ATOM 646 C CA . SER A 1 85 ? 3.439 4.356 18.505 1.00 22.72 82 SER A CA 1
ATOM 647 C C . SER A 1 85 ? 3.839 4.379 19.969 1.00 21.61 82 SER A C 1
ATOM 648 O O . SER A 1 85 ? 3.044 4.814 20.806 1.00 21.04 82 SER A O 1
ATOM 651 N N . GLU A 1 86 ? 5.049 3.922 20.281 1.00 20.58 83 GLU A N 1
ATOM 652 C CA . GLU A 1 86 ? 5.552 3.944 21.640 1.00 21.20 83 GLU A CA 1
ATOM 653 C C . GLU A 1 86 ? 5.635 5.383 22.151 1.00 19.32 83 GLU A C 1
ATOM 654 O O . GLU A 1 86 ? 5.303 5.680 23.307 1.00 19.44 83 GLU A O 1
ATOM 660 N N . GLU A 1 87 ? 6.024 6.283 21.274 1.00 18.35 84 GLU A N 1
ATOM 661 C CA . GLU A 1 87 ? 6.129 7.673 21.661 1.00 19.09 84 GLU A CA 1
ATOM 662 C C . GLU A 1 87 ? 4.745 8.255 21.913 1.00 17.94 84 GLU A C 1
ATOM 663 O O . GLU A 1 87 ? 4.546 9.011 22.888 1.00 17.46 84 GLU A O 1
ATOM 669 N N . GLU A 1 88 ? 3.785 7.963 21.051 1.00 17.84 85 GLU A N 1
ATOM 670 C CA A GLU A 1 88 ? 2.424 8.442 21.259 0.50 18.74 85 GLU A CA 1
ATOM 671 C CA B GLU A 1 88 ? 2.391 8.415 21.266 0.50 18.63 85 GLU A CA 1
ATOM 672 C C . GLU A 1 88 ? 1.845 7.949 22.598 1.00 18.49 85 GLU A C 1
ATOM 673 O O . GLU A 1 88 ? 1.183 8.699 23.297 1.00 18.91 85 GLU A O 1
ATOM 684 N N . ILE A 1 89 ? 2.117 6.700 22.962 1.00 17.41 86 ILE A N 1
ATOM 685 C CA . ILE A 1 89 ? 1.626 6.126 24.216 1.00 17.88 86 ILE A CA 1
ATOM 686 C C . ILE A 1 89 ? 2.249 6.810 25.423 1.00 16.72 86 ILE A C 1
ATOM 687 O O . ILE A 1 89 ? 1.516 7.159 26.349 1.00 16.57 86 ILE A O 1
ATOM 692 N N . ARG A 1 90 ? 3.561 7.064 25.427 1.00 15.93 87 ARG A N 1
ATOM 693 C CA . ARG A 1 90 ? 4.137 7.816 26.564 1.00 16.54 87 ARG A CA 1
ATOM 694 C C . ARG A 1 90 ? 3.648 9.216 26.649 1.00 16.42 87 ARG A C 1
ATOM 695 O O . ARG A 1 90 ? 3.478 9.715 27.749 1.00 15.60 87 ARG A O 1
ATOM 703 N N . GLU A 1 91 ? 3.476 9.891 25.516 1.00 15.52 88 GLU A N 1
ATOM 704 C CA . GLU A 1 91 ? 2.985 11.269 25.556 1.00 16.36 88 GLU A CA 1
ATOM 705 C C . GLU A 1 91 ? 1.556 11.295 26.056 1.00 15.67 88 GLU A C 1
ATOM 706 O O . GLU A 1 91 ? 1.197 12.199 26.838 1.00 16.39 88 GLU A O 1
ATOM 712 N N . ALA A 1 92 ? 0.732 10.313 25.690 1.00 15.52 89 ALA A N 1
ATOM 713 C CA . ALA A 1 92 ? -0.631 10.261 26.185 1.00 15.66 89 ALA A CA 1
ATOM 714 C C . ALA A 1 92 ? -0.635 9.967 27.687 1.00 14.48 89 ALA A C 1
ATOM 715 O O . ALA A 1 92 ? -1.387 10.583 28.448 1.00 14.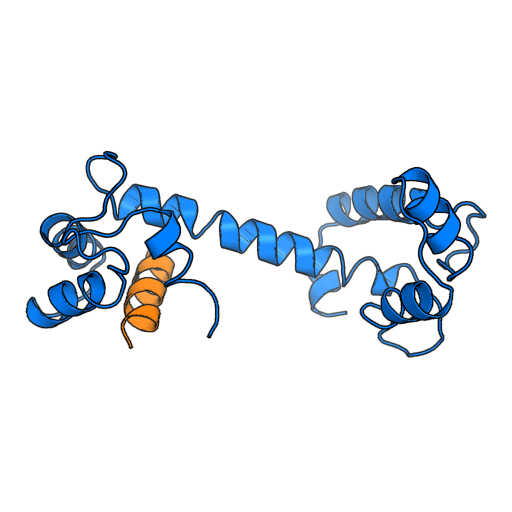36 89 ALA A O 1
ATOM 717 N N . PHE A 1 93 ? 0.231 9.066 28.146 1.00 14.52 90 PHE A N 1
ATOM 718 C CA . PHE A 1 93 ? 0.325 8.785 29.561 1.00 14.10 90 PHE A CA 1
ATOM 719 C C . PHE A 1 93 ? 0.602 10.074 30.357 1.00 13.65 90 PHE A C 1
ATOM 720 O O . PHE A 1 93 ? -0.025 10.319 31.389 1.00 13.09 90 PHE A O 1
ATOM 728 N N . ARG A 1 94 ? 1.535 10.870 29.855 1.00 13.61 91 ARG A N 1
ATOM 729 C CA . ARG A 1 94 ? 1.902 12.078 30.573 1.00 13.37 91 ARG A CA 1
ATOM 730 C C . ARG A 1 94 ? 0.695 12.989 30.719 1.00 13.89 91 ARG A C 1
ATOM 731 O O . ARG A 1 94 ? 0.628 13.713 31.713 1.00 15.31 91 ARG A O 1
ATOM 739 N N . VAL A 1 95 ? -0.177 13.056 29.711 1.00 14.10 92 VAL A N 1
ATOM 740 C CA . VAL A 1 95 ? -1.372 13.881 29.820 1.00 14.53 92 VAL A CA 1
ATOM 741 C C . VAL A 1 95 ? -2.437 13.279 30.740 1.00 13.91 92 VAL A C 1
ATOM 742 O O . VAL A 1 95 ? -3.027 13.977 31.582 1.00 14.80 92 VAL A O 1
ATOM 746 N N . PHE A 1 96 ? -2.688 11.976 30.604 1.00 12.86 93 PHE A N 1
ATOM 747 C CA . PHE A 1 96 ? -3.697 11.338 31.410 1.00 12.87 93 PHE A CA 1
ATOM 748 C C . PHE A 1 96 ? -3.330 11.363 32.886 1.00 12.65 93 PHE A C 1
ATOM 749 O O . PHE A 1 96 ? -4.202 11.543 33.753 1.00 14.56 93 PHE A O 1
ATOM 757 N N . ASP A 1 97 ? -2.035 11.179 33.168 1.00 12.86 94 ASP A N 1
ATOM 758 C CA . ASP A 1 97 ? -1.483 11.312 34.533 1.00 12.30 94 ASP A CA 1
ATOM 759 C C . ASP A 1 97 ? -1.317 12.816 34.828 1.00 12.83 94 ASP A C 1
ATOM 760 O O . ASP A 1 97 ? -0.232 13.364 34.786 1.00 13.69 94 ASP A O 1
ATOM 765 N N . LYS A 1 98 ? -2.427 13.405 35.178 1.00 13.26 95 LYS A N 1
ATOM 766 C CA A LYS A 1 98 ? -2.461 14.842 35.195 0.70 14.09 95 LYS A CA 1
ATOM 767 C CA B LYS A 1 98 ? -2.564 14.846 35.307 0.30 13.54 95 LYS A CA 1
ATOM 768 C C . LYS A 1 98 ? -1.419 15.439 36.119 1.00 14.43 95 LYS A C 1
ATOM 769 O O . LYS A 1 98 ? -0.734 16.354 35.710 1.00 16.48 95 LYS A O 1
ATOM 780 N N . ASP A 1 99 ? -1.221 14.897 37.304 1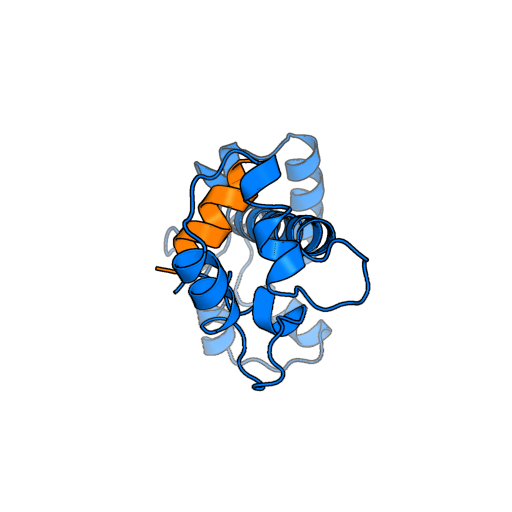.00 13.19 96 ASP A N 1
ATOM 781 C CA . ASP A 1 99 ? -0.258 15.490 38.235 1.00 12.16 96 ASP A CA 1
ATOM 782 C C . ASP A 1 99 ? 1.179 14.967 38.078 1.00 13.60 96 ASP A C 1
ATOM 783 O O . ASP A 1 99 ? 2.070 15.363 38.790 1.00 16.42 96 ASP A O 1
ATOM 788 N N . GLY A 1 100 ? 1.374 14.061 37.131 1.00 12.52 97 GLY A N 1
ATOM 789 C CA . GLY A 1 100 ? 2.706 13.609 36.839 1.00 11.79 97 GLY A CA 1
ATOM 790 C C . GLY A 1 100 ? 3.270 12.604 37.806 1.00 10.96 97 GLY A C 1
ATOM 791 O O . GLY A 1 100 ? 4.463 12.295 37.700 1.00 12.29 97 GLY A O 1
ATOM 792 N N . ASN A 1 101 ? 2.443 12.071 38.732 1.00 11.00 98 ASN A N 1
ATOM 793 C CA . ASN A 1 101 ? 2.987 11.229 39.791 1.00 11.96 98 ASN A CA 1
ATOM 794 C C . ASN A 1 101 ? 3.235 9.766 39.413 1.00 11.97 98 ASN A C 1
ATOM 795 O O . ASN A 1 101 ? 3.663 9.005 40.265 1.00 13.23 98 ASN A O 1
ATOM 800 N N . GLY A 1 102 ? 2.944 9.389 38.184 1.00 11.61 99 GLY A N 1
ATOM 801 C CA . GLY A 1 102 ? 3.182 8.091 37.684 1.00 10.65 99 GLY A CA 1
ATOM 802 C C . GLY A 1 102 ? 1.986 7.156 37.710 1.00 11.88 99 GLY A C 1
ATOM 803 O O . GLY A 1 102 ? 2.122 6.015 37.252 1.00 13.00 99 GLY A O 1
ATOM 804 N N . TYR A 1 103 ? 0.843 7.669 38.127 1.00 11.27 100 TYR A N 1
ATOM 805 C CA . TYR A 1 103 ? -0.365 6.877 38.197 1.00 10.90 100 TYR A CA 1
ATOM 806 C C . TYR A 1 103 ? -1.515 7.706 37.661 1.00 12.59 100 TYR A C 1
ATOM 807 O O . TYR A 1 103 ? -1.734 8.821 38.171 1.00 14.44 100 TYR A O 1
ATOM 816 N N . ILE A 1 104 ? -2.320 7.125 36.800 1.00 11.80 101 ILE A N 1
ATOM 817 C CA . ILE A 1 104 ? -3.574 7.744 36.377 1.00 11.00 101 ILE A CA 1
ATOM 818 C C . ILE A 1 104 ? -4.662 7.373 37.371 1.00 10.41 101 ILE A C 1
ATOM 819 O O . ILE A 1 104 ? -4.938 6.187 37.495 1.00 11.71 101 ILE A O 1
ATOM 824 N N . SER A 1 105 ? -5.243 8.343 38.075 1.00 11.97 102 SER A N 1
ATOM 825 C CA . SER A 1 105 ? -6.350 8.072 38.923 1.00 12.99 102 SER A CA 1
ATOM 826 C C . SER A 1 105 ? -7.669 8.258 38.164 1.00 12.93 102 SER A C 1
ATOM 827 O O . SER A 1 105 ? -7.739 8.840 37.079 1.00 13.32 102 SER A O 1
ATOM 830 N N . ALA A 1 106 ? -8.740 7.774 38.756 1.00 13.48 103 ALA A N 1
ATOM 831 C CA . ALA A 1 106 ? -10.063 7.954 38.176 1.00 15.11 103 ALA A CA 1
ATOM 832 C C . ALA A 1 106 ? -10.416 9.408 37.976 1.00 14.75 103 ALA A C 1
ATOM 833 O O . ALA A 1 106 ? -10.929 9.802 36.932 1.00 15.71 103 ALA A O 1
ATOM 835 N N . ALA A 1 107 ? -10.151 10.237 38.997 1.00 13.62 104 ALA A N 1
ATOM 836 C CA . ALA A 1 107 ? -10.398 11.674 38.884 1.00 13.83 104 ALA A CA 1
ATOM 837 C C . ALA A 1 107 ? -9.622 12.275 37.753 1.00 13.04 104 ALA A C 1
ATOM 838 O O . ALA A 1 107 ? -10.124 13.166 37.047 1.00 14.87 104 ALA A O 1
ATOM 840 N N . GLU A 1 108 ? -8.349 11.882 37.588 1.00 13.46 105 GLU A N 1
ATOM 841 C CA . GLU A 1 108 ? 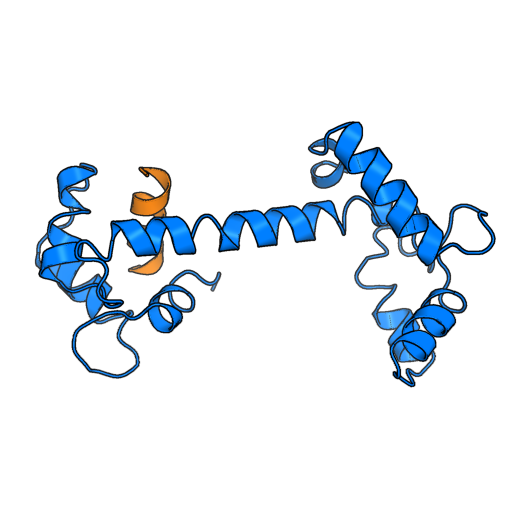-7.550 12.434 36.494 1.00 13.78 105 GLU A CA 1
ATOM 842 C C . GLU A 1 108 ? -8.126 12.038 35.178 1.00 14.53 105 GLU A C 1
ATOM 843 O O . GLU A 1 108 ? -8.220 12.905 34.257 1.00 15.59 105 GLU A O 1
ATOM 849 N N . LEU A 1 109 ? -8.485 10.746 35.033 1.00 14.26 106 LEU A N 1
ATOM 850 C CA . LEU A 1 109 ? -9.055 10.275 33.777 1.00 14.26 106 LEU A CA 1
ATOM 851 C C . LEU A 1 109 ? -10.362 11.029 33.457 1.00 14.53 106 LEU A C 1
ATOM 852 O O . LEU A 1 109 ? -10.587 11.418 32.315 1.00 15.47 106 LEU A O 1
ATOM 857 N N . ARG A 1 110 ? -11.184 11.271 34.472 1.00 14.37 107 ARG A N 1
ATOM 858 C CA . ARG A 1 110 ? -12.401 12.036 34.267 1.00 14.44 107 ARG A CA 1
ATOM 859 C C . ARG A 1 110 ? -12.113 13.435 33.725 1.00 15.06 107 ARG A C 1
ATOM 860 O O . ARG A 1 110 ? -12.781 13.914 32.799 1.00 15.78 107 ARG A O 1
ATOM 868 N N . HIS A 1 111 ? -11.141 14.091 34.368 1.00 14.82 108 HIS A N 1
ATOM 869 C CA . HIS A 1 111 ? -10.775 15.435 33.932 1.00 15.21 108 HIS A CA 1
ATOM 870 C C . HIS A 1 111 ? -10.312 15.498 32.520 1.00 15.97 108 HIS A C 1
ATOM 871 O O . HIS A 1 111 ? -10.740 16.344 31.759 1.00 17.75 108 HIS A O 1
ATOM 878 N N . VAL A 1 112 ? -9.386 14.614 32.142 1.00 15.94 109 VAL A N 1
ATOM 879 C CA A VAL A 1 112 ? -8.831 14.621 30.809 0.50 17.13 109 VAL A CA 1
ATOM 880 C CA B VAL A 1 112 ? -8.830 14.653 30.802 0.50 17.64 109 VAL A CA 1
ATOM 881 C C . VAL A 1 112 ? -9.852 14.270 29.744 1.00 17.19 109 VAL A C 1
ATOM 882 O O . VAL A 1 112 ? -9.955 14.952 28.733 1.00 19.37 109 VAL A O 1
ATOM 889 N N . MET A 1 113 ? -10.622 13.204 29.983 1.00 17.49 110 MET A N 1
ATOM 890 C CA . MET A 1 113 ? -11.679 12.806 29.080 1.00 17.79 110 MET A CA 1
ATOM 891 C C . MET A 1 113 ? -12.633 13.964 28.775 1.00 18.14 110 MET A C 1
ATOM 892 O O . MET A 1 113 ? -12.923 14.280 27.628 1.00 19.33 110 MET A O 1
ATOM 897 N N . THR A 1 114 ? -13.070 14.617 29.821 1.00 16.86 111 THR A N 1
ATOM 898 C CA . THR A 1 114 ? -14.003 15.720 29.662 1.00 17.14 111 THR A CA 1
ATOM 899 C C . THR A 1 114 ? -13.340 16.880 28.923 1.00 18.73 111 THR A C 1
ATOM 900 O O . THR A 1 114 ? -13.955 17.494 28.049 1.00 20.16 111 THR A O 1
ATOM 904 N N . ASN A 1 115 ? -12.099 17.199 29.241 1.00 19.52 112 ASN A N 1
ATOM 905 C CA . ASN A 1 115 ? -11.428 18.320 28.553 1.00 21.23 112 ASN A CA 1
ATOM 906 C C . ASN A 1 115 ? -11.205 18.024 27.084 1.00 22.30 112 ASN A C 1
ATOM 907 O O . ASN A 1 115 ? -11.134 18.934 26.266 1.00 23.31 112 ASN A O 1
ATOM 912 N N . LEU A 1 116 ? -11.114 16.765 26.715 1.00 21.32 113 LEU A N 1
ATOM 913 C CA . LEU A 1 116 ? -11.003 16.357 25.323 1.00 23.14 113 LEU A CA 1
ATOM 914 C C . LEU A 1 116 ? -12.326 16.247 24.587 1.00 23.75 113 LEU A C 1
ATOM 915 O O . LEU A 1 116 ? -12.359 15.860 23.401 1.00 26.50 113 LEU A O 1
ATOM 920 N N . GLY A 1 117 ? -13.413 16.527 25.287 1.00 22.60 114 GLY A N 1
ATOM 921 C CA . GLY A 1 117 ? -14.709 16.536 24.700 1.00 23.89 114 GLY A CA 1
ATOM 922 C C . GLY A 1 117 ? -15.346 15.183 24.650 1.00 23.20 114 GLY A C 1
ATOM 923 O O . GLY A 1 117 ? -16.391 15.023 24.007 1.00 26.36 114 GLY A O 1
ATOM 924 N N . GLU A 1 118 ? -14.765 14.203 25.357 1.00 23.48 115 GLU A N 1
ATOM 925 C CA A GLU A 1 118 ? -15.384 12.895 25.440 0.70 23.47 115 GLU A CA 1
ATOM 926 C CA B GLU A 1 118 ? -15.381 12.888 25.455 0.30 23.32 115 GLU A CA 1
ATOM 927 C C . GLU A 1 118 ? -16.583 12.947 26.402 1.00 23.57 115 GLU A C 1
ATOM 928 O O . GLU A 1 118 ? -16.589 13.671 27.441 1.00 25.84 115 GLU A O 1
ATOM 939 N N . LYS A 1 119 ? -17.623 12.269 26.038 1.00 20.30 116 LYS A N 1
ATOM 940 C CA . LYS A 1 119 ? -18.857 12.314 26.810 1.00 20.51 116 LYS A CA 1
ATOM 941 C C . LYS A 1 119 ? -19.056 11.040 27.637 1.00 17.43 116 LYS A C 1
ATOM 942 O O . LYS A 1 119 ? -20.159 10.758 28.081 1.00 17.29 116 LYS A O 1
A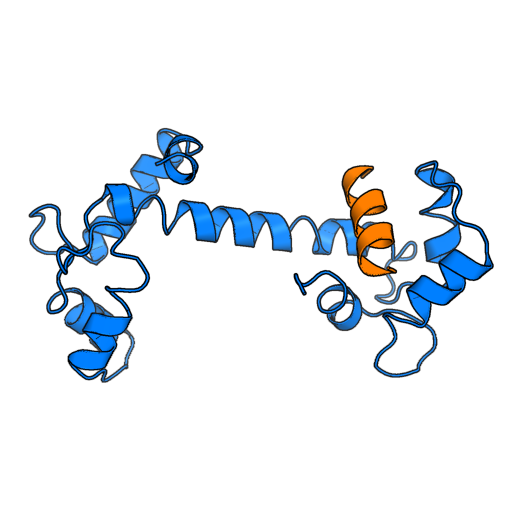TOM 948 N N . LEU A 1 120 ? -17.975 10.266 27.853 1.00 16.95 117 LEU A N 1
ATOM 949 C CA . LEU A 1 120 ? -17.987 9.095 28.722 1.00 16.40 117 LEU A CA 1
ATOM 950 C C . LEU A 1 120 ? -18.710 9.371 30.023 1.00 14.59 117 LEU A C 1
ATOM 951 O O . LEU A 1 120 ? -18.517 10.443 30.622 1.00 15.48 117 LEU A O 1
ATOM 956 N N . THR A 1 121 ? -19.568 8.447 30.460 1.00 14.89 118 THR A N 1
ATOM 957 C CA . THR A 1 121 ? -20.216 8.601 31.744 1.00 14.44 118 THR A CA 1
ATOM 958 C C . THR A 1 121 ? -19.227 8.305 32.880 1.00 13.77 118 THR A C 1
ATOM 959 O O . THR A 1 121 ? -18.119 7.791 32.652 1.00 13.93 118 THR A O 1
ATOM 963 N N . ASP A 1 122 ? -19.615 8.606 34.122 1.00 12.22 119 ASP A N 1
ATOM 964 C CA . ASP A 1 122 ? -18.720 8.293 35.247 1.00 12.91 119 ASP A CA 1
ATOM 965 C C . ASP A 1 122 ? -18.423 6.809 35.389 1.00 12.92 119 ASP A C 1
ATOM 966 O O . ASP A 1 122 ? -17.298 6.459 35.667 1.00 13.88 119 ASP A O 1
ATOM 971 N N . GLU A 1 123 ? -19.446 6.002 35.197 1.00 14.42 120 GLU A N 1
ATOM 972 C CA . GLU A 1 123 ? -19.218 4.562 35.250 1.00 14.33 120 GLU A CA 1
ATOM 973 C C . GLU A 1 123 ? -18.209 4.122 34.206 1.00 13.45 120 GLU A C 1
ATOM 974 O O . GLU A 1 123 ? -17.403 3.259 34.489 1.00 15.39 120 GLU A O 1
ATOM 980 N N . GLU A 1 124 ? -18.286 4.705 33.004 1.00 13.97 121 GLU A N 1
ATOM 981 C CA . GLU A 1 124 ? -17.340 4.345 31.935 1.00 14.79 121 GLU A CA 1
ATOM 982 C C . GLU A 1 124 ? -15.923 4.703 32.306 1.00 14.60 121 GLU A C 1
ATOM 983 O O . GLU A 1 124 ? -14.996 3.955 32.067 1.00 15.03 121 GLU A O 1
ATOM 989 N N . VAL A 1 125 ? -15.733 5.857 32.938 1.00 14.43 122 VAL A N 1
ATOM 990 C CA . VAL A 1 125 ? -14.388 6.225 33.415 1.00 13.73 122 VAL A CA 1
ATOM 991 C C . VAL A 1 125 ? -13.870 5.242 34.464 1.00 14.05 122 VAL A C 1
ATOM 992 O O . VAL A 1 125 ? -12.737 4.775 34.360 1.00 14.60 122 VAL A O 1
ATOM 996 N N . ASP A 1 126 ? -14.706 4.890 35.413 1.00 14.36 123 ASP A N 1
ATOM 997 C CA . ASP A 1 126 ? -14.343 3.930 36.417 1.00 15.29 123 ASP A CA 1
ATOM 998 C C . ASP A 1 126 ? -13.963 2.615 35.811 1.00 15.08 123 ASP A C 1
ATOM 999 O O . ASP A 1 126 ? -13.013 1.961 36.250 1.00 15.80 123 ASP A O 1
ATOM 1004 N N . GLU A 1 127 ? -14.775 2.178 34.858 1.00 15.28 124 GLU A N 1
ATOM 1005 C CA . GLU A 1 127 ? -14.485 0.929 34.159 1.00 16.19 124 GLU A CA 1
ATOM 1006 C C . GLU A 1 127 ? -13.123 0.922 33.509 1.00 15.94 124 GLU A C 1
ATOM 1007 O O . GLU A 1 127 ? -12.437 -0.121 33.501 1.00 17.65 124 GLU A O 1
ATOM 1013 N N . MET A 1 128 ? -12.769 2.010 32.858 1.00 15.51 125 MET A N 1
ATOM 1014 C CA . MET A 1 128 ? -11.487 2.162 32.181 1.00 14.38 125 MET A CA 1
ATOM 1015 C C . MET A 1 128 ? -10.339 2.001 33.155 1.00 14.44 125 MET A C 1
ATOM 1016 O O . MET A 1 128 ? -9.311 1.459 32.805 1.00 16.00 125 MET A O 1
ATOM 1021 N N . ILE A 1 129 ? -10.468 2.566 34.354 1.00 14.11 126 ILE A N 1
ATOM 1022 C CA . ILE A 1 129 ? -9.438 2.388 35.364 1.00 13.55 126 ILE A CA 1
ATOM 1023 C C . ILE A 1 129 ? -9.401 0.920 35.814 1.00 14.96 126 ILE A C 1
ATOM 1024 O O . ILE A 1 129 ? -8.332 0.261 35.875 1.00 14.96 126 ILE A O 1
ATOM 1029 N N . ARG A 1 130 ? -10.554 0.370 36.104 1.00 15.50 127 ARG A N 1
ATOM 1030 C CA . ARG A 1 130 ? -10.566 -1.003 36.637 1.00 16.59 127 ARG A CA 1
ATOM 1031 C C . ARG A 1 130 ? -9.998 -2.015 35.661 1.00 16.27 127 ARG A C 1
ATOM 1032 O O . ARG A 1 130 ? -9.252 -2.940 36.083 1.00 17.70 127 ARG A O 1
ATOM 1040 N N A GLU A 1 131 ? -10.311 -1.852 34.394 0.50 16.26 128 GLU A N 1
ATOM 1041 N N B GLU A 1 131 ? -10.303 -1.831 34.378 0.50 15.87 128 GLU A N 1
ATOM 1042 C CA A GLU A 1 131 ? -9.851 -2.826 33.409 0.50 16.52 128 GLU A CA 1
ATOM 1043 C CA B GLU A 1 131 ? -9.865 -2.786 33.324 0.50 15.95 128 GLU A CA 1
ATOM 1044 C C A GLU A 1 131 ? -8.346 -2.795 33.268 0.50 16.26 128 GLU A C 1
ATOM 1045 C C B GLU A 1 131 ? -8.380 -2.729 33.048 0.50 15.81 128 GLU A C 1
ATOM 1046 O O A GLU A 1 131 ? -7.720 -3.882 33.125 0.50 17.77 128 GLU A O 1
ATOM 1047 O O B GLU A 1 131 ? -7.805 -3.697 32.491 0.50 17.31 128 GLU A O 1
ATOM 1058 N N . ALA A 1 132 ? -7.772 -1.582 33.382 1.00 15.14 129 ALA A N 1
ATOM 1059 C CA . ALA A 1 132 ? -6.343 -1.413 33.196 1.00 14.71 129 ALA A CA 1
ATOM 1060 C C . ALA A 1 132 ? -5.535 -1.745 34.451 1.00 15.48 129 ALA A C 1
ATOM 1061 O O . ALA A 1 132 ? -4.331 -1.970 34.364 1.00 16.10 129 ALA A O 1
ATOM 1063 N N . ASP A 1 133 ? -6.192 -1.733 35.611 1.00 16.67 130 ASP A N 1
ATOM 1064 C CA . ASP A 1 133 ? -5.525 -1.834 36.915 1.00 16.28 130 ASP A CA 1
ATOM 1065 C C . ASP A 1 133 ? -5.174 -3.271 37.295 1.00 17.63 130 ASP A C 1
ATOM 1066 O O . ASP A 1 133 ? -5.764 -3.838 38.188 1.00 20.28 130 ASP A O 1
ATOM 1071 N N . ILE A 1 134 ? -4.122 -3.767 36.685 1.00 17.39 131 ILE A N 1
ATOM 1072 C CA . ILE A 1 134 ? -3.683 -5.133 36.908 1.00 18.53 131 ILE A CA 1
ATOM 1073 C C . ILE A 1 134 ? -3.314 -5.407 38.339 1.00 19.52 131 ILE A C 1
ATOM 1074 O O . ILE A 1 134 ? -3.632 -6.476 38.869 1.00 21.85 131 ILE A O 1
ATOM 1079 N N . ASP A 1 135 ? -2.590 -4.504 38.985 1.00 18.48 132 ASP A N 1
ATOM 1080 C CA . ASP A 1 135 ? -2.073 -4.722 40.334 1.00 20.06 132 ASP A CA 1
ATOM 1081 C C . ASP A 1 135 ? -3.053 -4.426 41.461 1.00 20.18 132 ASP A C 1
ATOM 1082 O O . ASP A 1 135 ? -2.768 -4.736 42.615 1.00 23.02 132 ASP A O 1
ATOM 1087 N N . GLY A 1 136 ? -4.229 -3.897 41.129 1.00 19.15 133 GLY A N 1
ATOM 1088 C CA . GLY A 1 136 ? -5.250 -3.679 42.119 1.00 18.99 133 GLY A CA 1
ATOM 1089 C C . GLY A 1 136 ? -5.103 -2.527 43.079 1.00 19.19 133 GLY A C 1
ATOM 1090 O O . GLY A 1 136 ? -5.797 -2.496 44.081 1.00 20.88 133 GLY A O 1
ATOM 1091 N N . ASP A 1 137 ? -4.246 -1.556 42.748 1.00 17.87 134 ASP A N 1
ATOM 1092 C CA . ASP A 1 137 ? -4.090 -0.409 43.629 1.00 17.88 134 ASP A CA 1
ATOM 1093 C C . ASP A 1 137 ? -5.071 0.709 43.331 1.00 16.76 134 ASP A C 1
ATOM 1094 O O . ASP A 1 137 ? -4.969 1.737 43.960 1.00 18.54 134 ASP A O 1
ATOM 1099 N N . GLY A 1 138 ? -6.017 0.544 42.408 1.00 16.90 135 GLY A N 1
ATOM 1100 C CA . GLY A 1 138 ? -7.028 1.579 42.148 1.00 16.23 135 GLY A CA 1
ATOM 1101 C C . GLY A 1 138 ? -6.627 2.626 41.131 1.00 15.59 135 GLY A C 1
ATOM 1102 O O . GLY A 1 138 ? -7.406 3.522 40.869 1.00 16.41 135 GLY A O 1
ATOM 1103 N N A GLN A 1 139 ? -5.448 2.490 40.536 0.50 14.37 136 GLN A N 1
ATOM 1104 N N B GLN A 1 139 ? -5.445 2.467 40.538 0.50 15.28 136 GLN A N 1
ATOM 1105 C CA A GLN A 1 139 ? -4.938 3.503 39.604 0.50 12.56 136 GLN A CA 1
ATOM 1106 C CA B GLN A 1 139 ? -4.885 3.470 39.620 0.50 14.41 136 GLN A CA 1
ATOM 1107 C C A GLN A 1 139 ? -4.127 2.790 38.521 0.50 12.41 136 GLN A C 1
ATOM 1108 C C B GLN A 1 139 ? -4.001 2.799 38.573 0.50 13.18 136 GLN A C 1
ATOM 1109 O O A GLN A 1 139 ? -3.937 1.567 38.614 0.50 13.72 136 GLN A O 1
ATOM 1110 O O B GLN A 1 139 ? -3.605 1.628 38.755 0.50 14.09 136 GLN A O 1
ATOM 1121 N N . VAL A 1 140 ? -3.714 3.522 37.486 1.00 12.14 137 VAL A N 1
ATOM 1122 C CA . VAL A 1 140 ? -3.046 2.930 36.319 1.00 11.68 137 VAL A CA 1
ATOM 1123 C C . VAL A 1 140 ? -1.629 3.454 36.158 1.00 11.86 137 VAL A C 1
ATOM 1124 O O . VAL A 1 140 ? -1.459 4.660 35.918 1.00 12.20 137 VAL A O 1
ATOM 1128 N N . ASN A 1 141 ? -0.640 2.641 36.426 1.00 11.92 138 ASN A N 1
ATOM 1129 C CA . ASN A 1 141 ? 0.726 2.992 36.236 1.00 11.70 138 ASN A CA 1
ATOM 1130 C C . ASN A 1 141 ? 1.118 2.892 34.748 1.00 12.53 138 ASN A C 1
ATOM 1131 O O . ASN A 1 141 ? 0.328 2.482 33.901 1.00 13.05 138 ASN A O 1
ATOM 1136 N N . TYR A 1 142 ? 2.337 3.268 34.433 1.00 12.76 139 TYR A N 1
ATOM 1137 C CA . TYR A 1 142 ? 2.783 3.322 33.068 1.00 13.06 139 TYR A CA 1
ATOM 1138 C C . TYR A 1 142 ? 2.777 1.960 32.420 1.00 14.56 139 TYR A C 1
ATOM 1139 O O . TYR A 1 142 ? 2.277 1.813 31.294 1.00 15.48 139 TYR A O 1
ATOM 1148 N N . GLU A 1 143 ? 3.316 0.931 33.094 1.00 14.18 140 GLU A N 1
ATOM 1149 C CA . GLU A 1 143 ? 3.345 -0.395 32.468 1.00 15.43 140 GLU A CA 1
ATOM 1150 C C . GLU A 1 143 ? 1.947 -0.942 32.301 1.00 13.93 140 GLU A C 1
ATOM 1151 O O . GLU A 1 143 ? 1.672 -1.594 31.302 1.00 16.35 140 GLU A O 1
ATOM 1157 N N . GLU A 1 144 ? 1.035 -0.659 33.226 1.00 14.28 141 GLU A N 1
ATOM 1158 C CA . GLU A 1 144 ? -0.372 -1.032 33.032 1.00 14.54 141 GLU A CA 1
ATOM 1159 C C . GLU A 1 144 ? -0.968 -0.323 31.829 1.00 14.63 141 GLU A C 1
ATOM 1160 O O . GLU A 1 144 ? -1.720 -0.953 31.045 1.00 16.07 141 GLU A O 1
ATOM 1166 N N . PHE A 1 145 ? -0.652 0.957 31.638 1.00 14.19 142 PHE A N 1
ATOM 1167 C CA . PHE A 1 145 ? -1.138 1.681 30.484 1.00 13.85 142 PHE A CA 1
ATOM 1168 C C . PHE A 1 145 ? -0.599 1.101 29.170 1.00 14.58 142 PHE A C 1
ATOM 1169 O O . PHE A 1 145 ? -1.349 0.917 28.217 1.00 16.03 142 PHE A O 1
ATOM 1177 N N . VAL A 1 146 ? 0.698 0.813 29.150 1.00 15.04 143 VAL A N 1
ATOM 1178 C CA . VAL A 1 146 ? 1.295 0.224 27.962 1.00 16.05 143 VAL A CA 1
ATOM 1179 C C . VAL A 1 146 ? 0.581 -1.105 27.643 1.00 17.09 143 VAL A C 1
ATOM 1180 O O . VAL A 1 146 ? 0.260 -1.378 26.464 1.00 19.97 143 VAL A O 1
ATOM 1184 N N . GLN A 1 147 ? 0.335 -1.952 28.653 1.00 16.59 144 GLN A N 1
ATOM 1185 C CA A GLN A 1 147 ? -0.357 -3.210 28.385 0.50 17.36 144 GLN A CA 1
ATOM 1186 C CA B GLN A 1 147 ? -0.376 -3.209 28.411 0.50 17.56 144 GLN A CA 1
ATOM 1187 C C . GLN A 1 147 ? -1.764 -2.970 27.861 1.00 17.27 144 GLN A C 1
ATOM 1188 O O . GLN A 1 147 ? -2.205 -3.635 26.919 1.00 19.20 144 GLN A O 1
ATOM 1199 N N . MET A 1 148 ? -2.469 -2.011 28.438 1.00 18.18 145 MET A N 1
ATOM 1200 C CA . MET A 1 148 ? -3.799 -1.719 27.958 1.00 17.28 145 MET A CA 1
ATOM 1201 C C . MET A 1 148 ? -3.776 -1.262 26.498 1.00 17.73 145 MET A C 1
ATOM 1202 O O . MET A 1 148 ? -4.677 -1.642 25.725 1.00 20.53 145 MET A O 1
ATOM 1207 N N . MET A 1 149 ? -2.758 -0.507 26.080 1.00 19.19 146 MET A N 1
ATOM 1208 C CA . MET A 1 149 ? -2.692 0.044 24.730 1.00 20.42 146 MET A CA 1
ATOM 1209 C C . MET A 1 149 ? -2.053 -0.884 23.699 1.00 22.39 146 MET A C 1
ATOM 1210 O O . MET A 1 149 ? -1.936 -0.521 22.535 1.00 25.10 146 MET A O 1
ATOM 1215 N N . THR A 1 150 ? -1.564 -2.014 24.151 1.00 21.76 147 THR A N 1
ATOM 1216 C CA A THR A 1 150 ? -0.941 -3.007 23.254 0.70 21.87 147 THR A CA 1
ATOM 1217 C CA B THR A 1 150 ? -0.947 -2.998 23.247 0.30 23.05 147 THR A CA 1
ATOM 1218 C C . THR A 1 150 ? -2.037 -3.701 22.432 1.00 24.42 147 THR A C 1
ATOM 1219 O O . THR A 1 150 ? -3.041 -4.162 23.000 1.00 23.89 147 THR A O 1
ATOM 1226 N N . ALA A 1 151 ? -1.834 -3.764 21.102 1.00 26.09 148 ALA A N 1
ATOM 1227 C CA . ALA A 1 151 ? -2.822 -4.374 20.204 1.00 28.54 148 ALA A CA 1
ATOM 1228 C C . ALA A 1 151 ? -3.058 -5.833 20.597 1.00 30.14 148 ALA A C 1
ATOM 1229 O O . ALA A 1 151 ? -2.087 -6.575 20.829 1.00 28.26 148 ALA A O 1
ATOM 1231 N N . LYS A 1 152 ? -4.348 -6.206 20.526 1.00 33.49 149 LYS A N 1
ATOM 1232 C CA . LYS A 1 152 ? -5.057 -7.322 21.193 1.00 36.12 149 LYS A CA 1
ATOM 1233 C C . LYS A 1 152 ? -4.280 -8.231 22.118 1.00 37.99 149 LYS A C 1
ATOM 1234 O O . LYS A 1 152 ? -4.070 -7.873 23.276 1.00 40.90 149 LYS A O 1
ATOM 1236 N N . ASN B 2 2 ? -14.598 -1.448 23.929 1.00 35.86 1489 ASN B N 1
ATOM 1237 C CA . ASN B 2 2 ? -13.936 -1.910 25.171 1.00 34.36 1489 ASN B CA 1
ATOM 1238 C C . ASN B 2 2 ? -13.134 -0.738 25.768 1.00 31.37 1489 ASN B C 1
ATOM 1239 O O . ASN B 2 2 ? -13.143 0.345 25.182 1.00 29.50 1489 ASN B O 1
ATOM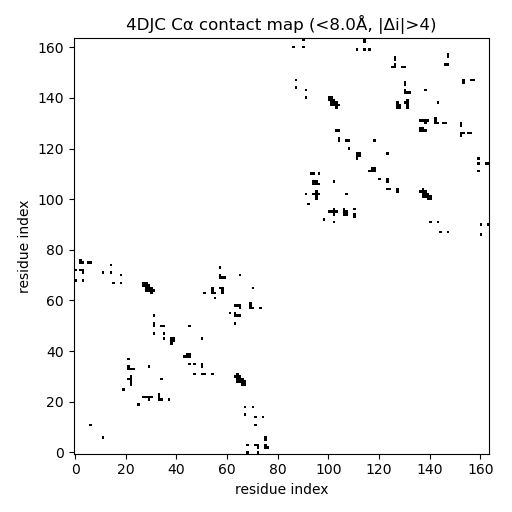 1244 N N . ALA B 2 3 ? -12.491 -0.944 26.912 1.00 29.39 1490 ALA B N 1
ATOM 1245 C CA . ALA B 2 3 ? -11.711 0.152 27.520 1.00 26.49 1490 ALA B CA 1
ATOM 1246 C C . ALA B 2 3 ? -10.584 0.624 26.575 1.00 25.16 1490 ALA B C 1
ATOM 1247 O O . ALA B 2 3 ? -10.314 1.809 26.421 1.00 22.90 1490 ALA B O 1
ATOM 1249 N N . GLN B 2 4 ? -9.949 -0.319 25.881 1.00 23.14 1491 GLN B N 1
ATOM 1250 C CA . GLN B 2 4 ? -8.849 0.043 24.999 1.00 21.71 1491 GLN B CA 1
ATOM 1251 C C . GLN B 2 4 ? -9.271 1.037 23.923 1.00 23.44 1491 GLN B C 1
ATOM 1252 O O . GLN B 2 4 ? -8.561 1.987 23.595 1.00 23.76 1491 GLN B O 1
ATOM 1258 N N . LYS B 2 5 ? -10.429 0.773 23.311 1.00 23.82 1492 LYS B N 1
ATOM 1259 C CA . LYS B 2 5 ? -10.957 1.662 22.288 1.00 25.74 1492 LYS B CA 1
ATOM 1260 C C . LYS B 2 5 ? -11.212 3.090 22.819 1.00 25.12 1492 LYS B C 1
ATOM 1261 O O . LYS B 2 5 ? -10.968 4.073 22.114 1.00 25.12 1492 LYS B O 1
ATOM 1267 N N . LYS B 2 6 ? -11.722 3.183 24.036 1.00 24.47 1493 LYS B N 1
ATOM 1268 C CA . LYS B 2 6 ? -11.965 4.481 24.680 1.00 24.48 1493 LYS B CA 1
ATOM 1269 C C . LYS B 2 6 ? -10.678 5.220 24.947 1.00 22.83 1493 LYS B C 1
ATOM 1270 O O . LYS B 2 6 ? -10.566 6.403 24.628 1.00 22.84 1493 LYS B O 1
ATOM 1276 N N . TYR B 2 7 ? -9.679 4.518 25.467 1.00 21.27 1494 TYR B N 1
ATOM 1277 C CA . TYR B 2 7 ? -8.386 5.156 25.625 1.00 21.29 1494 TYR B CA 1
ATOM 1278 C C . TYR B 2 7 ? -7.827 5.613 24.277 1.00 21.81 1494 TYR B C 1
ATOM 1279 O O . TYR B 2 7 ? -7.291 6.708 24.153 1.00 23.64 1494 TYR B O 1
ATOM 1288 N N . TYR B 2 8 ? -7.939 4.743 23.256 1.00 22.28 1495 TYR B N 1
ATOM 1289 C CA . TYR B 2 8 ? -7.452 5.053 21.919 1.00 25.05 1495 TYR B CA 1
ATOM 1290 C C . TYR B 2 8 ? -8.148 6.241 21.297 1.00 25.82 1495 TYR B C 1
ATOM 1291 O O . TYR B 2 8 ? -7.490 7.081 20.709 1.00 27.21 1495 TYR B O 1
ATOM 1300 N N . ASN B 2 9 ? -9.462 6.323 21.467 1.00 27.68 1496 ASN B N 1
ATOM 1301 C CA . ASN B 2 9 ? -10.244 7.429 20.883 1.00 29.07 1496 ASN B CA 1
ATOM 1302 C C . ASN B 2 9 ? -9.781 8.732 21.519 1.00 28.34 1496 ASN B C 1
ATOM 1303 O O . ASN B 2 9 ? -9.694 9.781 20.855 1.00 29.29 1496 ASN B O 1
ATOM 1308 N N . ALA B 2 10 ? -9.446 8.676 22.805 1.00 27.72 1497 ALA B N 1
ATOM 1309 C CA . ALA B 2 10 ? -8.966 9.861 23.503 1.00 26.88 1497 ALA B CA 1
ATOM 1310 C C . ALA B 2 10 ? -7.566 10.258 23.038 1.00 26.68 1497 ALA B C 1
ATOM 1311 O O . ALA B 2 10 ? -7.265 11.434 22.854 1.00 26.33 1497 ALA B O 1
ATOM 1313 N N . MET B 2 11 ? -6.694 9.269 22.838 1.00 25.48 1498 MET B N 1
ATOM 1314 C CA . MET B 2 11 ? -5.363 9.552 22.332 1.00 27.25 1498 MET B CA 1
ATOM 1315 C C . MET B 2 11 ? -5.384 10.219 20.965 1.00 28.70 1498 MET B C 1
ATOM 1316 O O . MET B 2 11 ? -4.623 11.156 20.700 1.00 28.64 1498 MET B O 1
ATOM 1321 N N . LYS B 2 12 ? -6.297 9.784 20.121 1.00 30.69 1499 LYS B N 1
ATOM 1322 C CA . LYS B 2 12 ? -6.454 10.446 18.824 1.00 33.42 1499 LYS B CA 1
ATOM 1323 C C . LYS B 2 12 ? -6.952 11.889 18.922 1.00 33.79 1499 LYS B C 1
ATOM 1324 O O . LYS B 2 12 ? -6.574 12.738 18.095 1.00 35.05 1499 LYS B O 1
ATOM 1330 N N . LYS B 2 13 ? -7.751 12.199 19.933 1.00 33.33 1500 LYS B N 1
ATOM 1331 C CA . LYS B 2 13 ? -8.061 13.598 20.199 1.00 33.90 1500 LYS B CA 1
ATOM 1332 C C . LYS B 2 13 ? -6.829 14.405 20.622 1.00 33.85 1500 LYS B C 1
ATOM 1333 O O . LYS B 2 13 ? -6.747 15.595 20.322 1.00 33.94 1500 LYS B O 1
ATOM 1339 N N . LEU B 2 14 ? -5.874 13.787 21.326 1.00 33.32 1501 LEU B N 1
ATOM 1340 C CA . LEU B 2 14 ? -4.683 14.529 21.755 1.00 33.96 1501 LEU B CA 1
ATOM 1341 C C . LEU B 2 14 ? -3.815 14.969 20.589 1.00 35.16 1501 LEU B C 1
ATOM 1342 O O . LEU B 2 14 ? -3.579 14.165 19.671 1.00 37.09 1501 LEU B O 1
#

Radius of gyration: 21.58 Å; Cα contacts (8 Å, |Δi|>4): 180; chains: 2; bounding box: 50×41×48 Å

InterPro domains:
  IPR002048 EF-hand domain [PF13499] (12-73)
  IPR002048 EF-hand domain [PF13499] (83-147)
  IPR002048 EF-hand domain [PS50222] (8-43)
  IPR002048 EF-hand domain [PS50222] (44-79)
  IPR002048 EF-hand domain [PS50222] (81-116)
  IPR002048 EF-hand domain [PS50222] (117-149)
  IPR002048 EF-hand domain [SM00054] (12-40)
  IPR002048 EF-hand domain [SM00054] (48-76)
  IPR002048 EF-hand domain [SM00054] (85-113)
  IPR002048 EF-hand domain [SM00054] (121-149)
  IPR002048 EF-hand domain [cd00051] (12-74)
  IPR002048 EF-hand domain [cd00051] (85-147)
  IPR011992 EF-hand domain pair [SSF47473] (2-147)
  IPR018247 EF-Hand 1, calcium-binding site [PS00018] (21-33)
  IPR018247 EF-Hand 1, calcium-binding site [PS00018] (57-69)
  IPR018247 EF-Hand 1, calcium-binding site [PS00018] (94-106)
  IPR018247 EF-Hand 1, calcium-binding site [PS00018] (130-142)
  IPR050230 Calmodulin/Myosin light chain/Troponin C-like [PTHR23048] (2-148)

Secondary structure (DSSP, 8-state):
-TTGGGS-HHHHHHHHHHHHHH-TT-SSEE-HHHHHHHHHHTT----HHHHHHHHHHH-TT-SSSEEHHHHHHHHHHHHHHHHHHHHHHHHHHHHSTTSSSEE-HHHHHHHHHHTT----HHHHHHHHHHH-TTSSSSEEHHHHHHHHS--/-HHHHHHHHHHH-

Organism: Homo sapiens (NCBI:txid9606)

B-factor: mean 23.57, std 14.99, range [9.54, 203.23]

Foldseek 3Di:
DVLLVPDDPVVLVVLVVVVCQQVVVPPFKHALVSVQVVVVVVVDHDDSVVSQVVQVVQVPPPPHIDGSVSSSNVVSVVVVVVVVVVVLVVVQCQQCPVNPQWRALVSNVVSCVVVVHPDDSVRSQVVQVVLCPPPPRTHGSVSSVVVPPDD/DVVVVVVVVVVVD

GO terms:
  GO:0005509 calcium ion binding (F, IDA)
  GO:0035458 cellular response to interferon-beta (P, IDA)
  GO:0043539 protein serine/threonine kinase activator activity (F, IDA)
  GO:0046427 positive regulation of receptor signaling pathway via JAK-STAT (P, IDA)
  GO:0071346 cellular response to type II interferon (P, IDA)
  GO:0005737 cytoplasm (C, IDA)
  GO:1990456 mitochondrion-endoplasmic reticulum membrane tethering (P, IDA)
  GO:0016240 autophagosome membrane docking (P, IDA)
  GO:0060314 regulation of ryanodine-sensitive calcium-release channel activity (P, IDA)
  GO:0060315 negative regulation of ryanodine-sensitive calcium-release channel activity (P, IDA)
  GO:0140056 organelle localization by membrane tethering (P, IDA)
  GO:0019855 calcium channel inhibitor activity (F, IDA)
  GO:1901842 negative regulation of high voltage-gated calcium channel activity (P, IMP)
  GO:0098901 regulation of cardiac muscle cell action potential (P, IMP)
  GO:0005515 protein binding (F, IPI)
  GO:0005576 extracellular region (C, TAS)
  GO:0005654 nucleoplasm (C, TAS)
  GO:0005829 cytosol (C, TAS)
  GO:0005886 plasma membrane (C, TAS)
  GO:0072542 protein phosphatase activator activity (F, IDA)

Nearest PDB structures (foldseek):
  1ooj-assembly1_A  TM=8.347E-01  e=1.890E-21  Caenorhabditis elegans
  5a2h-assembly1_A  TM=8.163E-01  e=2.402E-21  Arabidopsis thaliana
  3g43-assembly1_C  TM=5.562E-01  e=4.481E-22  Homo sapiens
  6mud-assembly1_A  TM=6.057E-01  e=3.242E-21  Homo sapiens
  6xxx-assembly1_AAA  TM=5.094E-01  e=9.541E-21  Homo sapiens